Protein 4HAM (pdb70)

InterPro domains:
  IPR000524 Transcription regulator HTH, GntR [PF00392] (13-75)
  IPR000524 Transcription regulator HTH, GntR [PS50949] (10-78)
  IPR000524 Transcription regulator HTH, GntR [SM00345] (16-75)
  IPR000524 Transcription regulator HTH, GntR [cd07377] (11-76)
  IPR036388 Winged helix-like DNA-binding domain superfamily [G3DSA:1.10.10.10] (1-77)
  IPR036390 Winged helix DNA-binding domain superfamily [SSF46785] (5-79)

Nearest PDB structures (foldseek):
  4ham-assembly1_A-2  TM=1.008E+00  e=3.733E-23  Listeria monocytogenes EGD-e
  4tv7-assembly2_D  TM=8.387E-01  e=7.005E-07  Bacillus subtilis subsp. subtilis str. 168
  4tv7-assembly2_C  TM=8.420E-01  e=2.292E-06  Bacillus subtilis subsp. subtilis str. 168
  3tqn-assembly2_B  TM=6.911E-01  e=1.761E-06  Coxiella burnetii
  7zpa-assembly1_B  TM=8.735E-01  e=1.886E-05  Shouchella clausii

Solvent-accessible surface area: 9861 Å² total

Sequence (133 aa):
SNNAFTINTKSQLPIYEEQIVQKIKKEQVVKGVLQEEGEKILSIREFASRRIGVNPNTVSKAYQELERQEVIITTVKGKGTFIANQTDKLSSPKKLAETRTKLKEETILDLVYLGVNIEEEIHKLADEYSQDDIIGGDVVEG

Organism: Listeria monocytogenes serovar 1/2a (strain ATCC BAA-679 / EGD-e) (NCBI:txid169963)

Foldseek 3Di:
DQDDDDDVPDPDDRLVVVLVSLVLCCLQVVADFFAFDDALVRVCVVVVHDSVSSVSSVVVCVVQQQWDADPPPGIGGHDDDPDDHDPVVVVVVVVVVVVVVVVCVVVPHDVVNVVVVVVVVVDVSNDDHDDDD

CATH classification: 1.10.10.10 (+1 more: 1.10.287.100)

Secondary structure (DSSP, 8-state):
-------TTSSS-HHHHHHHHHHHHHHHTSS-TT-EE--HHHHHHHHT--HHHHHHHHHHHHHTTSEEEETTTEEEEPP-SS----HHHHHHHHHHHHHHHHHHHHTT--HHHHHHHHHHHHHHHH-S-----

B-factor: mean 33.88, std 16.99, range [15.11, 111.29]

Radius of gyration: 16.64 Å; Cα contacts (8 Å, |Δi|>4): 123; chains: 1; bounding box: 36×42×36 Å

Structure (mmCIF, N/CA/C/O backbone):
data_4HAM
#
_entry.id   4HAM
#
_cell.length_a   37.122
_cell.length_b   92.152
_cell.length_c   91.999
_cell.angle_alpha   90.00
_cell.angle_beta   90.00
_cell.angle_gamma   90.00
#
_symmetry.space_group_name_H-M   'C 2 2 21'
#
loop_
_entity.id
_entity.type
_entity.pdbx_description
1 polymer 'Lmo2241 protein'
2 non-polymer 'SULFATE ION'
3 non-polymer GLYCEROL
4 water water
#
loop_
_atom_site.group_PDB
_atom_site.id
_atom_site.type_symbol
_atom_site.label_atom_id
_atom_site.label_alt_id
_atom_site.label_comp_id
_atom_site.label_asym_id
_atom_site.label_entity_id
_atom_site.label_seq_id
_atom_site.pdbx_PDB_ins_code
_atom_site.Cartn_x
_atom_site.Cartn_y
_atom_site.Cartn_z
_atom_site.occupancy
_atom_site.B_iso_or_equiv
_atom_site.auth_seq_id
_atom_site.auth_comp_id
_atom_site.auth_asym_id
_atom_site.auth_atom_id
_atom_site.pdbx_PDB_model_num
ATOM 1 N N . SER A 1 1 ? 34.670 19.250 55.906 1.00 47.53 -2 SER A N 1
ATOM 2 C CA . SER A 1 1 ? 33.238 18.992 55.782 1.00 53.71 -2 SER A CA 1
ATOM 3 C C . SER A 1 1 ? 32.544 20.056 54.957 1.00 51.55 -2 SER A C 1
ATOM 4 O O . SER A 1 1 ? 31.340 19.966 54.682 1.00 45.59 -2 SER A O 1
ATOM 7 N N A ASN A 1 2 ? 33.294 21.088 54.603 0.84 49.39 -1 ASN A N 1
ATOM 8 N N B ASN A 1 2 ? 33.301 21.071 54.557 0.16 49.33 -1 ASN A N 1
ATOM 9 C CA A ASN A 1 2 ? 32.833 22.025 53.595 0.84 46.85 -1 ASN A CA 1
ATOM 10 C CA B ASN A 1 2 ? 32.796 22.037 53.597 0.16 46.36 -1 ASN A CA 1
ATOM 11 C C A ASN A 1 2 ? 32.515 21.252 52.313 0.84 46.27 -1 ASN A C 1
ATOM 12 C C B ASN A 1 2 ? 32.614 21.344 52.254 0.16 45.68 -1 ASN A C 1
ATOM 13 O O A ASN A 1 2 ? 33.031 20.152 52.100 0.84 44.22 -1 ASN A O 1
ATOM 14 O O B ASN A 1 2 ? 33.337 20.402 51.931 0.16 45.68 -1 ASN A O 1
ATOM 23 N N . ALA A 1 3 ? 31.639 21.802 51.479 1.00 45.39 0 ALA A N 1
ATOM 24 C CA . ALA A 1 3 ? 31.369 21.204 50.175 1.00 40.56 0 ALA A CA 1
ATOM 25 C C . ALA A 1 3 ? 32.369 21.779 49.187 1.00 28.12 0 ALA A C 1
ATOM 26 O O . ALA A 1 3 ? 32.768 22.931 49.318 1.00 27.36 0 ALA A O 1
ATOM 36 N N . PHE A 1 5 ? 33.656 23.389 45.664 1.00 25.84 2 PHE A N 1
ATOM 37 C CA . PHE A 1 5 ? 33.063 24.474 44.902 1.00 25.11 2 PHE A CA 1
ATOM 38 C C . PHE A 1 5 ? 33.906 24.843 43.692 1.00 26.10 2 PHE A C 1
ATOM 39 O O . PHE A 1 5 ? 35.026 24.372 43.505 1.00 26.34 2 PHE A O 1
ATOM 47 N N . THR A 1 6 ? 33.340 25.699 42.866 1.00 28.09 3 THR A N 1
ATOM 48 C CA . THR A 1 6 ? 34.010 26.174 41.676 1.00 30.72 3 THR A CA 1
ATOM 49 C C . THR A 1 6 ? 34.933 27.339 42.000 1.00 25.14 3 THR A C 1
ATOM 50 O O . THR A 1 6 ? 34.561 28.249 42.720 1.00 24.83 3 THR A O 1
ATOM 54 N N . ILE A 1 7 ? 36.149 27.287 41.479 1.00 25.72 4 ILE A N 1
ATOM 55 C CA . ILE A 1 7 ? 37.053 28.427 41.554 1.00 26.09 4 ILE A CA 1
ATOM 56 C C . ILE A 1 7 ? 37.332 28.906 40.125 1.00 26.91 4 ILE A C 1
ATOM 57 O O . ILE A 1 7 ? 37.623 28.096 39.241 1.00 30.97 4 ILE A O 1
ATOM 62 N N . ASN A 1 8 ? 37.225 30.215 39.906 1.00 28.22 5 ASN A N 1
ATOM 63 C CA . ASN A 1 8 ? 37.406 30.814 38.588 1.00 34.00 5 ASN A CA 1
ATOM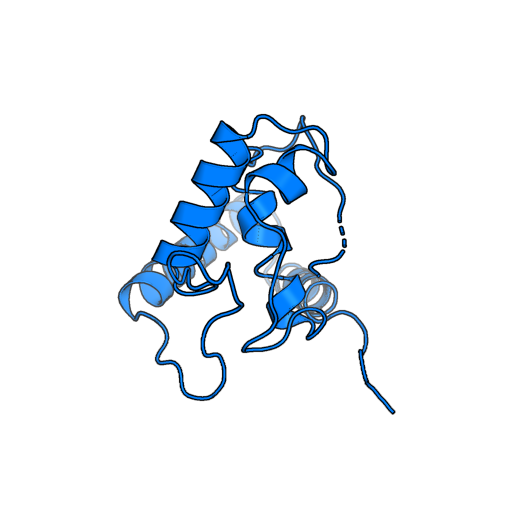 64 C C . ASN A 1 8 ? 38.694 31.621 38.573 1.00 37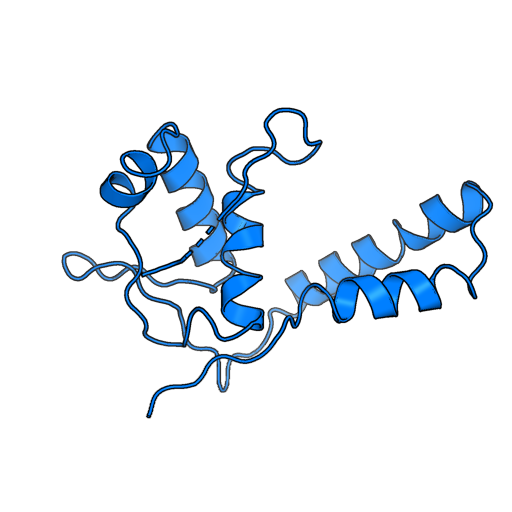.78 5 ASN A C 1
ATOM 65 O O . ASN A 1 8 ? 38.777 32.683 39.182 1.00 35.39 5 ASN A O 1
ATOM 70 N N . THR A 1 9 ? 39.702 31.105 37.882 1.00 36.77 6 THR A N 1
ATOM 71 C CA . THR A 1 9 ? 41.023 31.717 37.912 1.00 42.24 6 THR A CA 1
ATOM 72 C C . THR A 1 9 ? 41.104 33.006 37.084 1.00 42.57 6 THR A C 1
ATOM 73 O O . THR A 1 9 ? 42.091 33.736 37.159 1.00 44.15 6 THR A O 1
ATOM 77 N N . LYS A 1 10 ? 40.065 33.288 36.305 1.00 40.49 7 LYS A N 1
ATOM 78 C CA . LYS A 1 10 ? 40.012 34.531 35.540 1.00 46.86 7 LYS A CA 1
ATOM 79 C C . LYS A 1 10 ? 39.101 35.577 36.191 1.00 43.68 7 LYS A C 1
ATOM 80 O O . LYS A 1 10 ? 38.834 36.632 35.621 1.00 46.13 7 LYS A O 1
ATOM 86 N N . SER A 1 11 ? 38.641 35.275 37.397 1.00 39.79 8 SER A N 1
ATOM 87 C CA . SER A 1 11 ? 37.773 36.171 38.145 1.00 40.18 8 SER A CA 1
ATOM 88 C C . SER A 1 11 ? 38.545 37.409 38.593 1.00 40.56 8 SER A C 1
ATOM 89 O O . SER A 1 11 ? 39.764 37.362 38.749 1.00 34.08 8 SER A O 1
ATOM 92 N N . GLN A 1 12 ? 37.837 38.519 38.788 1.00 40.29 9 GLN A N 1
ATOM 93 C CA . GLN A 1 12 ? 38.424 39.692 39.424 1.00 42.31 9 GLN A CA 1
ATOM 94 C C . GLN A 1 12 ? 38.790 39.422 40.888 1.00 33.76 9 GLN A C 1
ATOM 95 O O . GLN A 1 12 ? 39.604 40.137 41.469 1.00 35.16 9 GLN A O 1
ATOM 101 N N . LEU A 1 13 ? 38.193 38.393 41.484 1.00 31.91 10 LEU A N 1
ATOM 102 C CA . LEU A 1 13 ? 38.497 38.061 42.872 1.00 30.83 10 LEU A CA 1
ATOM 103 C C . LEU A 1 13 ? 39.693 37.110 42.967 1.00 36.62 10 LEU A C 1
ATOM 104 O O . LEU A 1 13 ? 39.715 36.067 42.308 1.00 30.20 10 LEU A O 1
ATOM 109 N N . PRO A 1 14 ? 40.696 37.474 43.783 1.00 33.84 11 PRO A N 1
ATOM 110 C CA . PRO A 1 14 ? 41.836 36.587 44.052 1.00 36.32 11 PRO A CA 1
ATOM 111 C C . PRO A 1 14 ? 41.345 35.231 44.539 1.00 29.65 11 PRO A C 1
ATOM 112 O O . PRO A 1 14 ? 40.262 35.154 45.124 1.00 28.69 11 PRO A O 1
ATOM 116 N N . ILE A 1 15 ? 42.116 34.177 44.298 1.00 22.63 12 ILE A N 1
ATOM 117 C CA . ILE A 1 15 ? 41.707 32.843 44.729 1.00 18.57 12 ILE A CA 1
ATOM 118 C C . ILE A 1 15 ? 41.382 32.795 46.224 1.00 20.00 12 ILE A C 1
ATOM 119 O O . ILE A 1 15 ? 40.391 32.184 46.614 1.00 20.90 12 ILE A O 1
ATOM 124 N N . TYR A 1 16 ? 42.202 33.429 47.058 1.00 18.05 13 TYR A N 1
ATOM 125 C CA . TYR A 1 16 ? 41.965 33.338 48.500 1.00 21.90 13 TYR A CA 1
ATOM 126 C C . TYR A 1 16 ? 40.587 33.940 48.841 1.00 22.19 13 TYR A C 1
ATOM 127 O O . TYR A 1 16 ? 39.869 33.411 49.690 1.00 23.38 13 TYR A O 1
ATOM 136 N N A GLU A 1 17 ? 40.220 35.014 48.149 0.55 23.34 14 GLU A N 1
ATOM 137 N N B GLU A 1 17 ? 40.225 35.027 48.161 0.45 23.36 14 GLU A N 1
ATOM 138 C CA A GLU A 1 17 ? 38.950 35.683 48.398 0.55 23.15 14 GLU A CA 1
ATOM 139 C CA B GLU A 1 17 ? 38.944 35.693 48.390 0.45 23.52 14 GLU A CA 1
ATOM 140 C C A GLU A 1 17 ? 37.768 34.832 47.943 0.55 22.91 14 GLU A C 1
ATOM 141 C C B GLU A 1 17 ? 37.772 34.823 47.950 0.45 22.92 14 GLU A C 1
ATOM 142 O O A GLU A 1 17 ? 36.705 34.845 48.565 0.55 22.86 14 GLU A O 1
ATOM 143 O O B GLU A 1 17 ? 36.717 34.821 48.586 0.45 22.86 14 GLU A O 1
ATOM 154 N N . GLN A 1 18 ? 37.954 34.095 46.852 1.00 24.63 15 GLN A N 1
ATOM 155 C CA . GLN A 1 18 ? 36.923 33.193 46.360 1.00 19.31 15 GLN A CA 1
ATOM 156 C C . GLN A 1 18 ? 36.644 32.129 47.414 1.00 22.85 15 GLN A C 1
ATOM 157 O O . GLN A 1 18 ? 35.483 31.799 47.692 1.00 21.75 15 GLN A O 1
ATOM 163 N N . ILE A 1 19 ? 37.717 31.619 48.021 1.00 17.38 16 ILE A N 1
ATOM 164 C CA . ILE A 1 19 ? 37.592 30.634 49.096 1.00 18.47 16 ILE A CA 1
ATOM 165 C C . ILE A 1 19 ? 36.867 31.217 50.291 1.00 17.80 16 ILE A C 1
ATOM 166 O O . ILE A 1 19 ? 35.956 30.587 50.832 1.00 18.78 16 ILE A O 1
ATOM 171 N N . VAL A 1 20 ? 37.269 32.417 50.705 1.00 18.32 17 VAL A N 1
ATOM 172 C CA . VAL A 1 20 ? 36.581 33.091 51.810 1.00 21.35 17 VAL A CA 1
ATOM 173 C C . VAL A 1 20 ? 35.083 33.210 51.508 1.00 23.06 17 VAL A C 1
ATOM 174 O O . VAL A 1 20 ? 34.232 32.887 52.340 1.00 19.34 17 VAL A O 1
ATOM 178 N N . GLN A 1 21 ? 34.758 33.651 50.300 1.00 19.83 18 GLN A N 1
ATOM 179 C CA . GLN A 1 21 ? 33.356 33.953 49.992 1.00 19.48 18 GLN A CA 1
ATOM 180 C C . GLN A 1 21 ? 32.510 32.697 49.813 1.00 21.35 18 GLN A C 1
ATOM 181 O O . GLN A 1 21 ? 31.332 32.696 50.149 1.00 23.70 18 GLN A O 1
ATOM 187 N N . LYS A 1 22 ? 33.106 31.621 49.300 1.00 18.39 19 LYS A N 1
ATOM 188 C CA . LYS A 1 22 ? 32.377 30.366 49.160 1.00 19.13 19 LYS A CA 1
ATOM 189 C C . LYS A 1 22 ? 32.076 29.725 50.520 1.00 21.50 19 LYS A C 1
ATOM 190 O O . LYS A 1 22 ? 30.975 29.220 50.744 1.00 19.94 19 LYS A O 1
ATOM 196 N N . ILE A 1 23 ? 33.049 29.767 51.423 1.00 19.07 20 ILE A N 1
ATOM 197 C CA . ILE A 1 23 ? 32.841 29.267 52.776 1.00 16.61 20 ILE A CA 1
ATOM 198 C C . ILE A 1 23 ? 31.741 30.059 53.479 1.00 17.99 20 ILE A C 1
ATOM 199 O O . ILE A 1 23 ? 30.846 29.476 54.097 1.00 18.49 20 ILE A O 1
ATOM 204 N N A LYS A 1 24 ? 31.809 31.383 53.370 0.59 17.03 21 LYS A N 1
ATOM 205 N N B LYS A 1 24 ? 31.796 31.386 53.380 0.41 17.22 21 LYS A N 1
ATOM 206 C CA A LYS A 1 24 ? 30.782 32.257 53.935 0.59 17.44 21 LYS A CA 1
ATOM 207 C CA B LYS A 1 24 ? 30.751 32.236 53.958 0.41 17.39 21 LYS A CA 1
ATOM 208 C C A LYS A 1 24 ? 29.383 31.920 53.392 0.59 18.53 21 LYS A C 1
ATOM 209 C C B LYS A 1 24 ? 29.367 31.902 53.396 0.41 18.61 21 LYS A C 1
ATOM 210 O O A LYS A 1 24 ? 28.413 31.817 54.150 0.59 19.24 21 LYS A O 1
ATOM 211 O O B LYS A 1 24 ? 28.391 31.785 54.142 0.41 19.01 21 LYS A O 1
ATOM 222 N N . GLU A 1 25 ? 29.290 31.756 52.076 1.00 18.68 22 GLU A N 1
ATOM 223 C CA . GLU A 1 25 ? 28.023 31.427 51.410 1.00 18.76 22 GLU A CA 1
ATOM 224 C C . GLU A 1 25 ? 27.486 30.072 51.867 1.00 17.26 22 GLU A C 1
ATOM 225 O O . GLU A 1 25 ? 26.283 29.893 52.046 1.00 20.50 22 GLU A O 1
ATOM 231 N N . GLN A 1 26 ? 28.378 29.111 52.051 1.00 16.26 23 GLN A N 1
ATOM 232 C CA . GLN A 1 26 ? 27.953 27.796 52.540 1.00 19.50 23 GLN A CA 1
ATOM 233 C C . GLN A 1 26 ? 27.424 27.856 53.968 1.00 20.84 23 GLN A C 1
ATOM 234 O O . GLN A 1 26 ? 26.516 27.106 54.330 1.00 18.04 23 GLN A O 1
ATOM 240 N N . VAL A 1 27 ? 27.989 28.744 54.780 1.00 20.26 24 VAL A N 1
ATOM 241 C CA . VAL A 1 27 ? 27.438 28.981 56.103 1.00 16.45 24 VAL A CA 1
ATOM 242 C C . VAL A 1 27 ? 26.051 29.590 55.969 1.00 20.88 24 VAL A C 1
ATOM 243 O O . VAL A 1 27 ? 25.109 29.135 56.622 1.00 18.23 24 VAL A O 1
ATOM 247 N N . VAL A 1 28 ? 25.910 30.596 55.108 1.00 21.80 25 VAL A N 1
ATOM 248 C CA . VAL A 1 28 ? 24.595 31.200 54.882 1.00 25.26 25 VAL A CA 1
ATOM 249 C C . VAL A 1 28 ? 23.550 30.169 54.447 1.00 22.50 25 VAL A C 1
ATOM 250 O O . VAL A 1 28 ? 22.416 30.196 54.915 1.00 23.50 25 VAL A O 1
ATOM 254 N N . LYS A 1 29 ? 23.944 29.254 53.564 1.00 19.57 26 LYS A N 1
ATOM 255 C CA . LYS A 1 29 ? 23.055 28.199 53.083 1.00 23.47 26 LYS A CA 1
ATOM 256 C C . LYS A 1 29 ? 22.689 27.164 54.132 1.00 25.73 26 LYS A C 1
ATOM 257 O O . LYS A 1 29 ? 21.736 26.411 53.946 1.00 27.20 26 LYS A O 1
ATOM 263 N N . GLY A 1 30 ? 23.466 27.088 55.207 1.00 22.72 27 GLY A N 1
ATOM 264 C CA . GLY A 1 30 ? 23.259 26.027 56.185 1.00 21.25 27 GLY A CA 1
ATOM 265 C C . GLY A 1 30 ? 23.953 24.729 55.798 1.00 20.13 27 GLY A C 1
ATOM 266 O O . GLY A 1 30 ? 23.817 23.712 56.479 1.00 24.25 27 GLY A O 1
ATOM 267 N N . VAL A 1 31 ? 24.720 24.763 54.712 1.00 19.86 28 VAL A N 1
ATOM 268 C CA . VAL A 1 31 ? 25.495 23.602 54.307 1.00 19.62 28 VAL A CA 1
ATOM 269 C C . VAL A 1 31 ? 26.596 23.393 55.327 1.00 24.63 28 VAL A C 1
ATOM 270 O O . VAL A 1 31 ? 26.940 22.254 55.655 1.00 23.70 28 VAL A O 1
ATOM 274 N N . LEU A 1 32 ? 27.144 24.504 55.817 1.00 21.30 29 LEU A N 1
ATOM 275 C CA . LEU A 1 32 ? 28.046 24.493 56.972 1.00 22.90 29 LEU A CA 1
ATOM 276 C C . LEU A 1 32 ? 27.305 25.065 58.185 1.00 25.00 29 LEU A C 1
ATOM 277 O O . LEU A 1 32 ? 26.657 26.110 58.097 1.00 27.57 29 LEU A O 1
ATOM 282 N N . GLN A 1 33 ? 27.386 24.367 59.313 1.00 20.84 30 GLN A N 1
ATOM 283 C CA . GLN A 1 33 ? 26.657 24.763 60.515 1.00 23.81 30 GLN A CA 1
ATOM 284 C C . GLN A 1 33 ? 27.643 25.172 61.600 1.00 22.79 30 GLN A C 1
ATOM 285 O O . GLN A 1 33 ? 28.777 24.725 61.590 1.00 21.59 30 GLN A O 1
ATOM 291 N N A GLU A 1 34 ? 27.187 26.001 62.536 0.55 22.94 31 GLU A N 1
ATOM 292 N N B GLU A 1 34 ? 27.217 26.026 62.521 0.45 22.99 31 GLU A N 1
ATOM 293 C CA A GLU A 1 34 ? 27.986 26.390 63.694 0.55 23.98 31 GLU A CA 1
ATOM 294 C CA B GLU A 1 34 ? 28.098 26.444 63.601 0.45 23.97 31 GLU A CA 1
ATOM 295 C C A GLU A 1 34 ? 28.591 25.145 64.336 0.55 25.27 31 GLU A C 1
ATOM 296 C C B GLU A 1 34 ? 28.588 25.215 64.362 0.45 24.93 31 GLU A C 1
ATOM 297 O O A GLU A 1 34 ? 27.906 24.133 64.500 0.55 22.90 31 GLU A O 1
ATOM 298 O O B GLU A 1 34 ? 27.821 24.292 64.641 0.45 24.38 31 GLU A O 1
ATOM 309 N N . GLY A 1 35 ? 29.883 25.197 64.649 1.00 26.38 32 GLY A N 1
ATOM 310 C CA . GLY A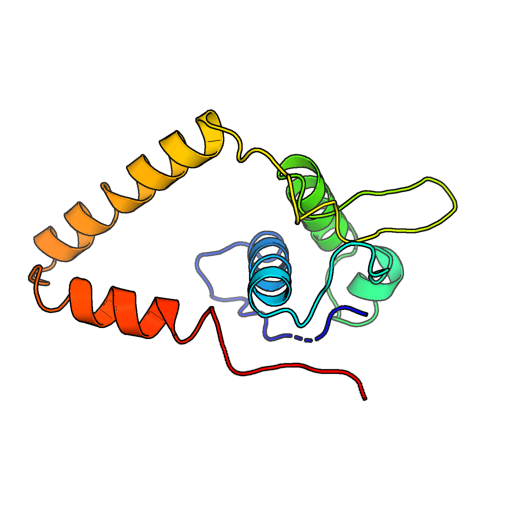 1 35 ? 30.522 24.092 65.348 1.00 23.34 32 GLY A CA 1
ATOM 311 C C . GLY A 1 35 ? 31.028 22.999 64.422 1.00 23.24 32 GLY A C 1
ATOM 312 O O . GLY A 1 35 ? 31.752 22.108 64.855 1.00 25.59 32 GLY A O 1
ATOM 313 N N . GLU A 1 36 ? 30.653 23.049 63.146 1.00 20.21 33 GLU A N 1
ATOM 314 C CA . GLU A 1 36 ? 31.065 21.990 62.232 1.00 23.80 33 GLU A CA 1
ATOM 315 C C . GLU A 1 36 ? 32.573 22.036 61.945 1.00 21.51 33 GLU A C 1
ATOM 316 O O . GLU A 1 36 ? 33.139 23.099 61.728 1.00 20.40 33 GLU A O 1
ATOM 322 N N . LYS A 1 37 ? 33.219 20.878 61.951 1.00 19.38 34 LYS A N 1
ATOM 323 C CA . LYS A 1 37 ? 34.655 20.829 61.684 1.00 23.23 34 LYS A CA 1
ATOM 324 C C . LYS A 1 37 ? 34.876 20.857 60.179 1.00 23.27 34 LYS A C 1
ATOM 325 O O . LYS A 1 37 ? 34.274 20.065 59.461 1.00 21.93 34 LYS A O 1
ATOM 331 N N . ILE A 1 38 ? 35.719 21.771 59.700 1.00 20.09 35 ILE A N 1
ATOM 332 C CA . ILE A 1 38 ? 36.033 21.811 58.280 1.00 23.72 35 ILE A CA 1
ATOM 333 C C . ILE A 1 38 ? 37.433 21.246 58.036 1.00 22.35 35 ILE A C 1
ATOM 334 O O . ILE A 1 38 ? 38.141 20.873 58.969 1.00 18.64 35 ILE A O 1
ATOM 339 N N . LEU A 1 39 ? 37.817 21.160 56.771 1.00 20.43 36 LEU A N 1
ATOM 340 C CA . LEU A 1 39 ? 39.117 20.615 56.428 1.00 19.17 36 LEU A CA 1
ATOM 341 C C . LEU A 1 39 ? 40.242 21.483 56.949 1.00 23.45 36 LEU A C 1
ATOM 342 O O . LEU A 1 39 ? 40.129 22.709 57.001 1.00 22.46 36 LEU A O 1
ATOM 347 N N . SER A 1 40 ? 41.341 20.846 57.326 1.00 20.70 37 SER A N 1
ATOM 348 C CA . SER A 1 40 ? 42.503 21.594 57.725 1.00 20.59 37 SER A CA 1
ATOM 349 C C . SER A 1 40 ? 43.035 22.287 56.480 1.00 21.15 37 SER A C 1
ATOM 350 O O . SER A 1 40 ? 42.675 21.922 55.355 1.00 19.11 37 SER A O 1
ATOM 353 N N . ILE A 1 41 ? 43.892 23.281 56.686 1.00 21.56 38 ILE A N 1
ATOM 354 C CA . ILE A 1 41 ? 44.508 24.002 55.581 1.00 22.71 38 ILE A CA 1
ATOM 355 C C . ILE A 1 41 ? 45.155 23.041 54.594 1.00 23.80 38 ILE A C 1
ATOM 356 O O . ILE A 1 41 ? 44.914 23.138 53.401 1.00 19.83 38 ILE A O 1
ATOM 361 N N . ARG A 1 42 ? 45.949 22.097 55.090 1.00 23.81 39 ARG A N 1
ATOM 362 C CA . ARG A 1 42 ? 46.649 21.178 54.185 1.00 26.28 39 ARG A CA 1
ATOM 363 C C . ARG A 1 42 ? 45.731 20.199 53.462 1.00 23.83 39 ARG A C 1
ATOM 364 O O . ARG A 1 42 ? 45.916 19.948 52.267 1.00 25.00 39 ARG A O 1
ATOM 372 N N . GLU A 1 43 ? 44.748 19.664 54.181 1.00 19.17 40 GLU A N 1
ATOM 373 C CA . GLU A 1 43 ? 43.762 18.750 53.597 1.00 20.96 40 GLU A CA 1
ATOM 374 C C . GLU A 1 43 ? 42.991 19.468 52.502 1.00 18.98 40 GLU A C 1
ATOM 375 O O . GLU A 1 43 ? 42.745 18.921 51.427 1.00 20.40 40 GLU A O 1
ATOM 381 N N . PHE A 1 44 ? 42.613 20.708 52.777 1.00 18.07 41 PHE A N 1
ATOM 382 C CA . PHE A 1 44 ? 41.797 21.468 51.844 1.00 16.08 41 PHE A CA 1
ATOM 383 C C . PHE A 1 44 ? 42.622 21.816 50.595 1.00 18.73 41 PHE A C 1
ATOM 384 O O . PHE A 1 44 ? 42.149 21.636 49.472 1.00 17.22 41 PHE A O 1
ATOM 392 N N . ALA A 1 45 ? 43.851 22.288 50.795 1.00 19.11 42 ALA A N 1
ATOM 393 C CA . ALA A 1 45 ? 44.723 22.647 49.683 1.00 22.07 42 ALA A CA 1
ATOM 394 C C . ALA A 1 45 ? 45.015 21.432 48.798 1.00 18.30 42 ALA A C 1
ATOM 395 O O . ALA A 1 45 ? 45.098 21.538 47.565 1.00 18.43 42 ALA A O 1
ATOM 397 N N . SER A 1 46 ? 45.201 20.291 49.442 1.00 17.44 43 SER A N 1
ATOM 398 C CA . SER A 1 46 ? 45.506 19.064 48.732 1.00 20.41 43 SER A CA 1
ATOM 399 C C . SER A 1 46 ? 44.304 18.635 47.888 1.00 21.40 43 SER A C 1
ATOM 400 O O . SER A 1 46 ? 44.459 18.185 46.754 1.00 26.99 43 SER A O 1
ATOM 403 N N A ARG A 1 47 ? 43.107 18.781 48.451 0.58 18.63 44 ARG A N 1
ATOM 404 N N B ARG A 1 47 ? 43.106 18.775 48.448 0.42 18.99 44 ARG A N 1
ATOM 405 C CA A ARG A 1 47 ? 41.890 18.338 47.776 0.58 20.34 44 ARG A CA 1
ATOM 406 C CA B ARG A 1 47 ? 41.903 18.331 47.756 0.42 20.25 44 ARG A CA 1
ATOM 407 C C A ARG A 1 47 ? 41.540 19.227 46.582 0.58 17.71 44 ARG A C 1
ATOM 408 C C B ARG A 1 47 ? 41.552 19.227 46.570 0.42 18.05 44 ARG A C 1
ATOM 409 O O A ARG A 1 47 ? 41.175 18.732 45.522 0.58 18.96 44 ARG A O 1
ATOM 410 O O B ARG A 1 47 ? 41.200 18.734 45.503 0.42 18.86 44 ARG A O 1
ATOM 425 N N . ILE A 1 48 ? 41.655 20.540 46.741 1.00 19.04 45 ILE A N 1
ATOM 426 C CA . ILE A 1 48 ? 41.267 21.438 45.646 1.00 22.34 45 ILE A CA 1
ATOM 427 C C . ILE A 1 48 ? 42.390 21.752 44.664 1.00 22.43 45 ILE A C 1
ATOM 428 O O . ILE A 1 48 ? 42.133 22.257 43.569 1.00 23.90 45 ILE A O 1
ATOM 433 N N . GLY A 1 49 ? 43.625 21.434 45.037 1.00 18.76 46 GLY A N 1
ATOM 434 C CA . GLY A 1 49 ? 44.747 21.628 44.135 1.00 18.08 46 GLY A CA 1
ATOM 435 C C . GLY A 1 49 ? 45.168 23.090 44.092 1.00 22.39 46 GLY A C 1
ATOM 436 O O . GLY A 1 49 ? 45.509 23.636 43.038 1.00 26.60 46 GLY A O 1
ATOM 437 N N . VAL A 1 50 ? 45.136 23.724 45.257 1.00 17.81 47 VAL A N 1
ATOM 438 C CA . VAL A 1 50 ? 45.524 25.119 45.409 1.00 21.54 47 VAL A CA 1
ATOM 439 C C . VAL A 1 50 ? 46.737 25.220 46.336 1.00 20.02 47 VAL A C 1
ATOM 440 O O . VAL A 1 50 ? 46.912 24.4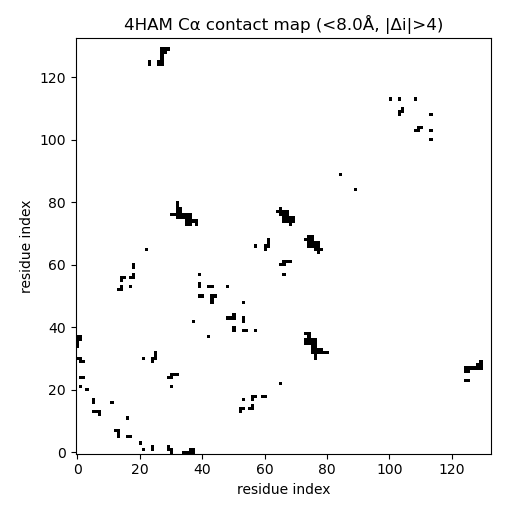04 47.243 1.00 21.08 47 VAL A O 1
ATOM 444 N N . ASN A 1 51 ? 47.593 26.199 46.074 1.00 19.24 48 ASN A N 1
ATOM 445 C CA . ASN A 1 51 ? 48.708 26.532 46.950 1.00 21.49 48 ASN A CA 1
ATOM 446 C C . ASN A 1 51 ? 48.269 26.574 48.436 1.00 21.34 48 ASN A C 1
ATOM 447 O O . ASN A 1 51 ? 47.374 27.333 48.793 1.00 20.63 48 ASN A O 1
ATOM 452 N N . PRO A 1 52 ? 48.874 25.728 49.295 1.00 21.99 49 PRO A N 1
ATOM 453 C CA . PRO A 1 52 ? 48.556 25.734 50.734 1.00 23.48 49 PRO A CA 1
ATOM 454 C C . PRO A 1 52 ? 48.662 27.131 51.360 1.00 22.86 49 PRO A C 1
ATOM 455 O O . PRO A 1 52 ? 47.879 27.470 52.250 1.00 21.88 49 PRO A O 1
ATOM 459 N N . ASN A 1 53 ? 49.601 27.939 50.885 1.00 21.96 50 ASN A N 1
ATOM 460 C CA . ASN A 1 53 ? 49.720 29.315 51.382 1.00 23.66 50 ASN A CA 1
ATOM 461 C C . ASN A 1 53 ? 48.502 30.188 51.012 1.00 24.43 50 ASN A C 1
ATOM 462 O O . ASN A 1 53 ? 48.110 31.093 51.759 1.00 22.33 50 ASN A O 1
ATOM 467 N N . THR A 1 54 ? 47.890 29.901 49.865 1.00 20.38 51 THR A N 1
ATOM 468 C CA . THR A 1 54 ? 46.649 30.572 49.474 1.00 20.22 51 THR A CA 1
ATOM 469 C C . THR A 1 54 ? 45.486 30.175 50.379 1.00 21.62 51 THR A C 1
ATOM 470 O O . THR A 1 54 ? 44.685 31.014 50.802 1.00 18.37 51 THR A O 1
ATOM 474 N N . VAL A 1 55 ? 45.389 28.888 50.691 1.00 17.04 52 VAL A N 1
ATOM 475 C CA . VAL A 1 55 ? 44.349 28.427 51.605 1.00 20.05 52 VAL A CA 1
ATOM 476 C C . VAL A 1 55 ? 44.557 28.981 53.023 1.00 17.84 52 VAL A C 1
ATOM 477 O O . VAL A 1 55 ? 43.604 29.323 53.706 1.00 18.14 52 VAL A O 1
ATOM 481 N N . SER A 1 56 ? 45.809 29.081 53.443 1.00 17.91 53 SER A N 1
ATOM 482 C CA . SER A 1 56 ? 46.119 29.651 54.746 1.00 20.91 53 SER A CA 1
ATOM 483 C C . SER A 1 56 ? 45.664 31.109 54.815 1.00 25.46 53 SER A C 1
ATOM 484 O O . SER A 1 56 ? 45.099 31.561 55.816 1.00 21.22 53 SER A O 1
ATOM 487 N N . LYS A 1 57 ? 45.885 31.835 53.727 1.00 25.79 54 LYS A N 1
ATOM 488 C CA . LYS A 1 57 ? 45.483 33.233 53.631 1.00 22.40 54 LYS A CA 1
ATOM 489 C C . LYS A 1 57 ? 43.957 33.375 53.749 1.00 22.05 54 LYS A C 1
ATOM 490 O O . LYS A 1 57 ? 43.448 34.264 54.438 1.00 21.75 54 LYS A O 1
ATOM 496 N N . ALA A 1 58 ? 43.231 32.482 53.079 1.00 19.09 55 ALA A N 1
ATOM 497 C CA . ALA A 1 58 ? 41.781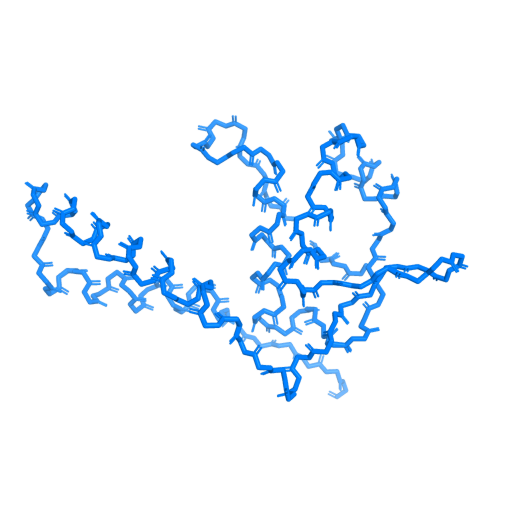 32.467 53.146 1.00 17.87 55 ALA A CA 1
ATOM 498 C C . ALA A 1 58 ? 41.278 32.149 54.552 1.00 19.39 55 ALA A C 1
ATOM 499 O O . ALA A 1 58 ? 40.356 32.791 55.046 1.00 19.24 55 ALA A O 1
ATOM 501 N N . TYR A 1 59 ? 41.873 31.148 55.182 1.00 17.28 56 TYR A N 1
ATOM 502 C CA . TYR A 1 59 ? 41.466 30.785 56.544 1.00 18.84 56 TYR A CA 1
ATOM 503 C C . TYR A 1 59 ? 41.762 31.895 57.547 1.00 21.16 56 TYR A C 1
ATOM 504 O O . TYR A 1 59 ? 40.997 32.111 58.493 1.00 20.23 56 TYR A O 1
ATOM 513 N N . GLN A 1 60 ? 42.889 32.577 57.372 1.00 20.31 57 GLN A N 1
ATOM 514 C CA . GLN A 1 60 ? 43.200 33.734 58.223 1.00 23.41 57 GLN A CA 1
ATOM 515 C C . GLN A 1 60 ? 42.146 34.831 58.081 1.00 23.49 57 GLN A C 1
ATOM 516 O O . GLN A 1 60 ? 41.732 35.457 59.066 1.00 23.63 57 GLN A O 1
ATOM 522 N N . GLU A 1 61 ? 41.716 35.069 56.849 1.00 21.63 58 GLU A N 1
ATOM 523 C CA . GLU A 1 61 ? 40.704 36.087 56.589 1.00 21.78 58 GLU A CA 1
ATOM 524 C C . GLU A 1 61 ? 39.336 35.653 57.134 1.00 20.35 58 GLU A C 1
ATOM 525 O O . GLU A 1 61 ? 38.607 36.458 57.726 1.00 20.83 58 GLU A O 1
ATOM 531 N N . LEU A 1 62 ? 39.010 34.375 56.964 1.00 18.77 59 LEU A N 1
ATOM 532 C CA . LEU A 1 62 ? 37.795 33.821 57.555 1.00 19.77 59 LEU A CA 1
ATOM 533 C C . LEU A 1 62 ? 37.790 33.931 59.093 1.00 21.62 59 LEU A C 1
ATOM 534 O O . LEU A 1 62 ? 36.766 34.233 59.684 1.00 22.03 59 LEU A O 1
ATOM 539 N N . GLU A 1 63 ? 38.925 33.687 59.735 1.00 22.01 60 GLU A N 1
ATOM 540 C CA . GLU A 1 63 ? 38.995 33.820 61.194 1.00 21.07 60 GLU A CA 1
ATOM 541 C C . GLU A 1 63 ? 38.927 35.284 61.624 1.00 25.24 60 GLU A C 1
ATOM 542 O O . GLU A 1 63 ? 38.329 35.617 62.646 1.00 25.31 60 GLU A O 1
ATOM 548 N N . ARG A 1 64 ? 39.539 36.162 60.839 1.00 23.10 61 ARG A N 1
ATOM 549 C CA . ARG A 1 64 ? 39.467 37.589 61.110 1.00 26.52 61 ARG A CA 1
ATOM 550 C C . ARG A 1 64 ? 38.011 38.055 61.112 1.00 25.97 61 ARG A C 1
ATOM 551 O O . ARG A 1 64 ? 37.595 38.836 61.972 1.00 26.60 61 ARG A O 1
ATOM 559 N N . GLN A 1 65 ? 37.236 37.561 60.151 1.00 20.75 62 GLN A N 1
ATOM 560 C CA . GLN A 1 65 ? 35.836 37.949 60.012 1.00 21.88 62 GLN A CA 1
ATOM 561 C C . GLN A 1 65 ? 34.952 37.169 60.970 1.00 24.64 62 GLN A C 1
ATOM 562 O O . GLN A 1 65 ? 33.736 37.360 60.986 1.00 27.90 62 GLN A O 1
ATOM 568 N N . GLU A 1 66 ? 35.573 36.280 61.750 1.00 25.88 63 GLU A N 1
ATOM 569 C CA . GLU A 1 66 ? 34.890 35.438 62.734 1.00 22.95 63 GLU A CA 1
ATOM 570 C C . GLU A 1 66 ? 33.897 34.452 62.116 1.00 24.01 63 GLU A C 1
ATOM 571 O O . GLU A 1 66 ? 32.886 34.105 62.710 1.00 25.82 63 GLU A O 1
ATOM 577 N N . VAL A 1 67 ? 34.219 33.974 60.922 1.00 22.12 64 VAL A N 1
ATOM 578 C CA . VAL A 1 67 ? 33.409 32.955 60.279 1.00 20.73 64 VAL A CA 1
ATOM 579 C C . VAL A 1 67 ? 33.832 31.581 60.780 1.00 21.13 64 VAL A C 1
ATOM 580 O O . VAL A 1 67 ? 33.003 30.692 60.955 1.00 24.98 64 VAL A O 1
ATOM 584 N N . ILE A 1 68 ? 35.137 31.410 60.987 1.00 19.58 65 ILE A N 1
ATOM 585 C CA . ILE A 1 68 ? 35.685 30.154 61.493 1.00 18.19 65 ILE A CA 1
ATOM 586 C C . ILE A 1 68 ? 36.540 30.409 62.732 1.00 23.50 65 ILE A C 1
ATOM 587 O O . ILE A 1 68 ? 36.888 31.552 63.037 1.00 19.80 65 ILE A O 1
ATOM 592 N N . ILE A 1 69 ? 36.868 29.335 63.443 1.00 24.38 66 ILE A N 1
ATOM 593 C CA . ILE A 1 69 ? 37.703 29.406 64.637 1.00 24.21 66 ILE A CA 1
ATOM 594 C C . ILE A 1 69 ? 38.687 28.237 64.616 1.00 21.65 66 ILE A C 1
ATOM 595 O O . ILE A 1 69 ? 38.318 27.109 64.308 1.00 21.70 66 ILE A O 1
ATOM 600 N N A THR A 1 70 ? 39.947 28.507 64.937 0.56 22.32 67 THR A N 1
ATOM 601 N N B THR A 1 70 ? 39.949 28.513 64.911 0.44 22.40 67 THR A N 1
ATOM 602 C CA A THR A 1 70 ? 40.954 27.454 64.961 0.56 23.19 67 THR A CA 1
ATOM 603 C CA B THR A 1 70 ? 40.928 27.446 64.980 0.44 22.95 67 THR A CA 1
ATOM 604 C C A THR A 1 70 ? 41.331 27.109 66.396 0.56 25.64 67 THR A C 1
ATOM 605 C C B THR A 1 70 ? 41.219 27.115 66.430 0.44 25.37 67 THR A C 1
ATOM 606 O O A THR A 1 70 ? 41.653 27.989 67.192 0.56 26.96 67 THR A O 1
ATOM 607 O O B THR A 1 70 ? 41.370 28.005 67.266 0.44 26.29 67 THR A O 1
ATOM 614 N N . VAL A 1 71 ? 41.278 25.825 66.725 1.00 23.96 68 VAL A N 1
ATOM 615 C CA . VAL A 1 71 ? 41.624 25.369 68.059 1.00 21.63 68 VAL A CA 1
ATOM 616 C C . VAL A 1 71 ? 42.852 24.482 67.940 1.00 23.01 68 VAL A C 1
ATOM 617 O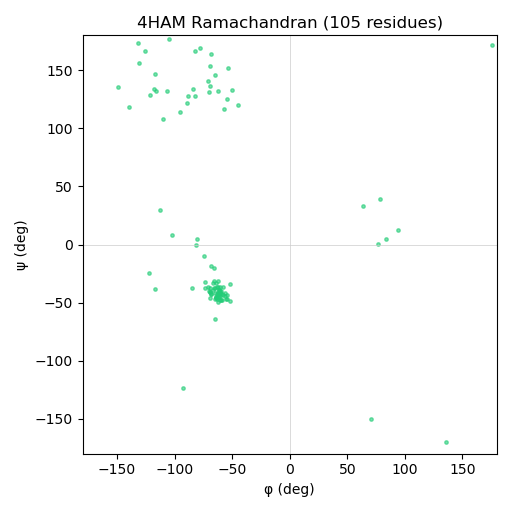 O . VAL A 1 71 ? 42.792 23.407 67.339 1.00 22.63 68 VAL A O 1
ATOM 621 N N . LYS A 1 72 ? 43.956 24.928 68.529 1.00 26.13 69 LYS A N 1
ATOM 622 C CA . LYS A 1 72 ? 45.246 24.265 68.347 1.00 26.47 69 LYS A CA 1
ATOM 623 C C . LYS A 1 72 ? 45.197 22.786 68.694 1.00 32.13 69 LYS A C 1
ATOM 624 O O . LYS A 1 72 ? 44.766 22.403 69.791 1.00 24.00 69 LYS A O 1
ATOM 630 N N . GLY A 1 73 ? 45.613 21.962 67.736 1.00 27.51 70 GLY A N 1
ATOM 631 C CA . GLY A 1 73 ? 45.652 20.521 67.918 1.00 29.41 70 GLY A CA 1
ATOM 632 C C . GLY A 1 73 ? 44.300 19.838 67.836 1.00 32.46 70 GLY A C 1
ATOM 633 O O . GLY A 1 73 ? 44.201 18.617 67.982 1.00 30.18 70 GLY A O 1
ATOM 634 N N . LYS A 1 74 ? 43.249 20.616 67.601 1.00 27.45 71 LYS A N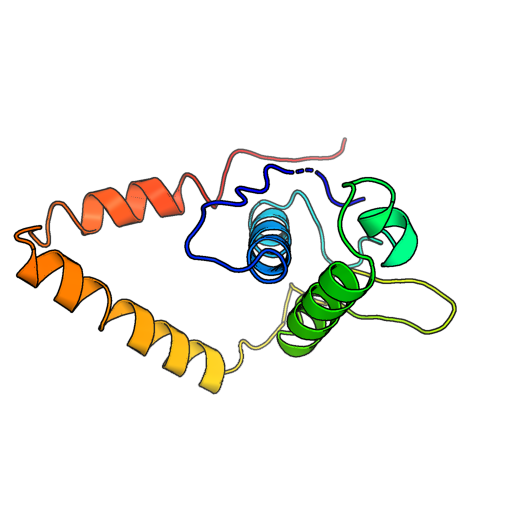 1
ATOM 635 C CA . LYS A 1 74 ? 41.894 20.072 67.590 1.00 22.25 71 LYS A CA 1
ATOM 636 C C . LYS A 1 74 ? 41.256 20.217 66.213 1.00 25.16 71 LYS A C 1
ATOM 637 O O . LYS A 1 74 ? 40.518 19.348 65.785 1.00 33.51 71 LYS A O 1
ATOM 643 N N . GLY A 1 75 ? 41.515 21.331 65.538 1.00 26.35 72 GLY A N 1
ATOM 644 C CA . GLY A 1 75 ? 41.008 21.518 64.187 1.00 27.58 72 GLY A CA 1
ATOM 645 C C . GLY A 1 75 ? 40.429 22.893 63.942 1.00 25.80 72 GLY A C 1
ATOM 646 O O . GLY A 1 75 ? 40.570 23.799 64.774 1.00 23.20 72 GLY A O 1
ATOM 647 N N . THR A 1 76 ? 39.771 23.052 62.794 1.00 20.31 73 THR A N 1
ATOM 648 C CA . THR A 1 76 ? 39.166 24.327 62.436 1.00 21.29 73 THR A CA 1
ATOM 649 C C . THR A 1 76 ? 37.662 24.112 62.318 1.00 23.20 73 THR A C 1
ATOM 650 O O . THR A 1 76 ? 37.221 23.141 61.706 1.00 21.91 73 THR A O 1
ATOM 654 N N . PHE A 1 77 ? 36.884 25.015 62.910 1.00 21.97 74 PHE A N 1
ATOM 655 C CA . PHE A 1 77 ? 35.440 24.825 63.042 1.00 20.91 74 PHE A CA 1
ATOM 656 C C . PHE A 1 77 ? 34.710 26.071 62.589 1.00 21.68 74 PHE A C 1
ATOM 657 O O . PHE A 1 77 ? 35.275 27.164 62.615 1.00 22.19 74 PHE A O 1
ATOM 665 N N . ILE A 1 78 ? 33.450 25.918 62.191 1.00 22.49 75 ILE A N 1
ATOM 666 C CA . ILE A 1 78 ? 32.620 27.083 61.930 1.00 22.18 75 ILE A CA 1
ATOM 667 C C . ILE A 1 78 ? 32.300 27.775 63.264 1.00 20.99 75 ILE A C 1
ATOM 668 O O . ILE A 1 78 ? 31.900 27.130 64.231 1.00 20.12 75 ILE A O 1
ATOM 673 N N . ALA A 1 79 ? 32.494 29.088 63.319 1.00 29.07 76 ALA A N 1
ATOM 674 C CA . ALA A 1 79 ? 32.352 29.826 64.578 1.00 31.00 76 ALA A CA 1
ATOM 675 C C . ALA A 1 79 ? 30.899 30.073 64.944 1.00 35.26 76 ALA A C 1
ATOM 676 O O . ALA A 1 79 ? 30.003 29.832 64.138 1.00 38.24 76 ALA A O 1
ATOM 678 N N . ASN A 1 80 ? 30.671 30.541 66.170 1.00 38.06 77 ASN A N 1
ATOM 679 C CA . ASN A 1 80 ? 29.327 30.847 66.634 1.00 44.72 77 ASN A CA 1
ATOM 680 C C . ASN A 1 80 ? 28.558 31.719 65.652 1.00 44.19 77 ASN A C 1
ATOM 681 O O . ASN A 1 80 ? 29.079 32.713 65.142 1.00 43.09 77 ASN A O 1
ATOM 686 N N . GLN A 1 81 ? 27.322 31.317 65.374 1.00 46.90 78 GLN A N 1
ATOM 687 C CA . GLN A 1 81 ? 26.496 31.981 64.374 1.00 59.27 78 GLN A CA 1
ATOM 688 C C . GLN A 1 81 ? 25.193 32.467 64.993 1.00 67.66 78 GLN A C 1
ATOM 689 O O . GLN A 1 81 ? 24.567 33.399 64.491 1.00 72.53 78 GLN A O 1
ATOM 695 N N . THR A 1 82 ? 24.791 31.829 66.087 1.00 72.60 79 THR A N 1
ATOM 696 C CA . THR A 1 82 ? 23.491 32.089 66.701 1.00 81.42 79 THR A CA 1
ATOM 697 C C . THR A 1 82 ? 23.346 33.501 67.264 1.00 85.59 79 THR A C 1
ATOM 698 O O . THR A 1 82 ? 22.519 34.279 66.790 1.00 91.75 79 THR A O 1
ATOM 702 N N . ASP A 1 83 ? 24.146 33.832 68.272 1.00 85.37 80 ASP A N 1
ATOM 703 C CA . ASP A 1 83 ? 23.997 35.115 68.954 1.00 95.41 80 ASP A CA 1
ATOM 704 C C . ASP A 1 83 ? 25.181 36.051 68.716 1.00 92.03 80 ASP A C 1
ATOM 705 O O . ASP A 1 83 ? 25.505 36.885 69.562 1.00 94.11 80 ASP A O 1
ATOM 710 N N . LYS A 1 84 ? 25.816 35.916 67.557 1.00 85.98 81 LYS A N 1
ATOM 711 C CA . LYS A 1 84 ? 26.960 36.749 67.216 1.00 80.74 81 LYS A CA 1
ATOM 712 C C . LYS A 1 84 ? 26.525 38.183 66.949 1.00 86.51 81 LYS A C 1
ATOM 713 O O . LYS A 1 84 ? 25.475 38.425 66.352 1.00 89.50 81 LYS A O 1
ATOM 719 N N . LEU A 1 85 ? 27.332 39.133 67.407 1.00 89.12 82 LEU A N 1
ATOM 720 C CA . LEU A 1 85 ? 27.110 40.539 67.094 1.00 93.01 82 LEU A CA 1
ATOM 721 C C . LEU A 1 85 ? 27.964 40.923 65.895 1.00 85.38 82 LEU A C 1
ATOM 722 O O . LEU A 1 85 ? 29.194 40.903 65.970 1.00 82.08 82 LEU A O 1
ATOM 727 N N . SER A 1 86 ? 27.307 41.255 64.787 1.00 81.54 83 SER A N 1
ATOM 728 C CA . SER A 1 86 ? 28.011 41.629 63.567 1.00 72.84 83 SER A CA 1
ATOM 729 C C . SER A 1 86 ? 28.841 42.883 63.800 1.00 68.55 83 SER A C 1
ATOM 730 O O . SER A 1 86 ? 28.354 43.857 64.373 1.00 68.96 83 SER A O 1
ATOM 733 N N . SER A 1 87 ? 30.099 42.842 63.369 1.00 63.34 84 SER A N 1
ATOM 734 C CA . SER A 1 87 ? 31.001 43.978 63.519 1.00 64.58 84 SER A CA 1
ATOM 735 C C . SER A 1 87 ? 30.408 45.217 62.859 1.00 61.24 84 SER A C 1
ATOM 736 O O . SER A 1 87 ? 30.185 45.233 61.649 1.00 53.31 84 SER A O 1
ATOM 739 N N . PRO A 1 88 ? 30.130 46.254 63.662 1.00 38.48 85 PRO A N 1
ATOM 740 C CA . PRO A 1 88 ? 29.563 47.500 63.137 1.00 39.17 85 PRO A CA 1
ATOM 741 C C . PRO A 1 88 ? 30.460 48.114 62.066 1.00 40.27 85 PRO A C 1
ATOM 742 O O . PRO A 1 88 ? 29.956 48.666 61.083 1.00 34.92 85 PRO A O 1
ATOM 746 N N . LYS A 1 89 ? 31.774 48.007 62.251 1.00 40.74 86 LYS A N 1
ATOM 747 C CA . LYS A 1 89 ? 32.724 48.512 61.264 1.00 42.35 86 LYS A CA 1
ATOM 748 C C . LYS A 1 89 ? 32.621 47.750 59.939 1.00 37.42 86 LYS A C 1
ATOM 749 O O . LYS A 1 89 ? 32.662 48.355 58.866 1.00 32.66 86 LYS A O 1
ATOM 755 N N . LYS A 1 90 ? 32.483 46.427 60.009 1.00 31.37 87 LYS A N 1
ATOM 756 C CA . LYS A 1 90 ? 32.345 45.632 58.789 1.00 31.94 87 LYS A CA 1
ATOM 757 C C . LYS A 1 90 ? 31.027 45.956 58.088 1.00 29.60 87 LYS A C 1
ATOM 758 O O . LYS A 1 90 ? 30.971 46.036 56.862 1.00 27.87 87 LYS A O 1
ATOM 764 N N . LEU A 1 91 ? 29.970 46.143 58.874 1.00 30.62 88 LEU A N 1
ATOM 765 C CA . LEU A 1 91 ? 28.661 46.514 58.344 1.00 26.47 88 LEU A CA 1
ATOM 766 C C . LEU A 1 91 ? 28.728 47.837 57.598 1.00 30.14 88 LEU A C 1
ATOM 767 O O . LEU A 1 91 ? 28.217 47.968 56.478 1.00 25.05 88 LEU A O 1
ATOM 772 N N . ALA A 1 92 ? 29.367 48.808 58.242 1.00 28.43 89 ALA A N 1
ATOM 773 C CA . ALA A 1 92 ? 29.564 50.138 57.682 1.00 32.40 89 ALA A CA 1
ATOM 774 C C . ALA A 1 92 ? 30.341 50.068 56.370 1.00 32.12 89 ALA A C 1
ATOM 775 O O . ALA A 1 92 ? 29.957 50.682 55.371 1.00 28.47 89 ALA A O 1
ATOM 777 N N . GLU A 1 93 ? 31.434 49.312 56.380 1.00 32.88 90 GLU A N 1
ATOM 778 C CA . GLU A 1 93 ? 32.258 49.161 55.184 1.00 30.03 90 GLU A CA 1
ATOM 779 C C . GLU A 1 93 ? 31.488 48.491 54.052 1.00 26.98 90 GLU A C 1
ATOM 780 O O . GLU A 1 93 ? 31.659 48.833 52.882 1.00 27.87 90 GLU A O 1
ATOM 786 N N . THR A 1 94 ? 30.643 47.533 54.410 1.00 23.04 91 THR A N 1
ATOM 787 C CA . THR A 1 94 ? 29.888 46.776 53.423 1.00 23.73 91 THR A CA 1
ATOM 788 C C . THR A 1 94 ? 28.770 47.625 52.843 1.00 21.84 91 THR A C 1
ATOM 789 O O . THR A 1 94 ? 28.496 47.564 51.645 1.00 22.84 91 THR A O 1
ATOM 793 N N . ARG A 1 95 ? 28.144 48.451 53.680 1.00 24.22 92 ARG A N 1
ATOM 794 C CA . ARG A 1 95 ? 27.150 49.412 53.191 1.00 24.13 92 ARG A CA 1
ATOM 795 C C . ARG A 1 95 ? 27.756 50.412 52.209 1.00 23.39 92 ARG A C 1
ATOM 796 O O . ARG A 1 95 ? 27.126 50.791 51.221 1.00 25.35 92 ARG A O 1
ATOM 804 N N . THR A 1 96 ? 28.974 50.856 52.486 1.00 23.96 93 THR A N 1
ATOM 805 C CA . THR A 1 96 ? 29.674 51.738 51.550 1.00 26.64 93 THR A CA 1
ATOM 806 C C . THR A 1 96 ? 29.894 51.024 50.214 1.00 22.46 93 THR A C 1
ATOM 807 O O . THR A 1 96 ? 29.690 51.607 49.149 1.00 23.41 93 THR A O 1
ATOM 811 N N . LYS A 1 97 ? 30.269 49.749 50.271 1.00 22.76 94 LYS A N 1
ATOM 812 C CA . LYS A 1 97 ? 30.468 48.975 49.047 1.00 22.34 94 LYS A CA 1
ATOM 813 C C . LYS A 1 97 ? 29.174 48.849 48.254 1.00 22.18 94 LYS A C 1
ATOM 814 O O . LYS A 1 97 ? 29.196 48.863 47.028 1.00 19.18 94 LYS A O 1
ATOM 820 N N . LEU A 1 98 ? 28.050 48.715 48.958 1.00 20.32 95 LEU A N 1
ATOM 821 C CA . LEU A 1 98 ? 26.754 48.668 48.300 1.00 20.00 95 LEU A CA 1
ATOM 822 C C . LEU A 1 98 ? 26.479 49.989 47.594 1.00 23.08 95 LEU A C 1
ATOM 823 O O . LEU A 1 98 ? 26.032 50.022 46.439 1.00 21.34 95 LEU A O 1
ATOM 828 N N . LYS A 1 99 ? 26.754 51.084 48.289 1.00 19.73 96 LYS A N 1
ATOM 829 C CA . LYS A 1 99 ? 26.497 52.396 47.712 1.00 19.49 96 LYS A CA 1
ATOM 830 C C . LYS A 1 99 ? 27.312 52.614 46.435 1.00 22.52 96 LYS A C 1
ATOM 831 O O . LYS A 1 99 ? 26.764 53.028 45.405 1.00 21.26 96 LYS A O 1
ATOM 837 N N A GLU A 1 100 ? 28.604 52.309 46.509 0.68 17.93 97 GLU A N 1
ATOM 838 N N B GLU A 1 100 ? 28.608 52.311 46.486 0.32 23.60 97 GLU A N 1
ATOM 839 C CA A GLU A 1 100 ? 29.505 52.498 45.383 0.68 18.11 97 GLU A CA 1
ATOM 840 C CA B GLU A 1 100 ? 29.469 52.540 45.330 0.32 24.51 97 GLU A CA 1
ATOM 841 C C A GLU A 1 100 ? 29.099 51.623 44.191 0.68 24.19 97 GLU A C 1
ATOM 842 C C B GLU A 1 100 ? 29.140 51.601 44.166 0.32 23.83 97 GLU A C 1
ATOM 843 O O A GLU A 1 100 ? 29.179 52.053 43.039 0.68 22.78 97 GLU A O 1
ATOM 844 O O B GLU A 1 100 ? 29.328 51.959 43.003 0.32 23.48 97 GLU A O 1
ATOM 855 N N . THR A 1 101 ? 28.637 50.412 44.483 1.00 20.98 98 THR A N 1
ATOM 856 C CA . THR A 1 101 ? 28.229 49.469 43.451 1.00 24.36 98 THR A CA 1
ATOM 857 C C . THR A 1 101 ? 26.969 49.963 42.754 1.00 23.18 98 THR A C 1
ATOM 858 O O . THR A 1 101 ? 26.849 49.898 41.528 1.00 22.79 98 THR A O 1
ATOM 862 N N . ILE A 1 102 ? 26.030 50.465 43.545 1.00 21.32 99 ILE A N 1
ATOM 863 C CA . ILE A 1 102 ? 24.829 51.064 42.983 1.00 23.83 99 ILE A CA 1
ATOM 864 C C . ILE A 1 102 ? 25.162 52.269 42.098 1.00 25.20 99 ILE A C 1
ATOM 865 O O . ILE A 1 102 ? 24.612 52.406 41.002 1.00 21.80 99 ILE A O 1
ATOM 870 N N . LEU A 1 103 ? 26.066 53.131 42.557 1.00 21.74 100 LEU A N 1
ATOM 871 C CA . LEU A 1 103 ? 26.510 54.245 41.721 1.00 20.97 100 LEU A CA 1
ATOM 872 C C . LEU A 1 103 ? 27.051 53.731 40.386 1.00 25.87 100 LEU A C 1
ATOM 873 O O . LEU A 1 103 ? 26.736 54.280 39.323 1.00 22.80 100 LEU A O 1
ATOM 878 N N . ASP A 1 104 ? 27.855 52.674 40.439 1.00 20.71 101 ASP A N 1
ATOM 879 C CA . ASP A 1 104 ? 28.459 52.146 39.214 1.00 20.55 101 ASP A CA 1
ATOM 880 C C . ASP A 1 104 ? 27.409 51.615 38.241 1.00 22.35 101 ASP A C 1
ATOM 881 O O . ASP A 1 104 ? 27.456 51.910 37.046 1.00 24.33 101 ASP A O 1
ATOM 886 N N . LEU A 1 105 ? 26.462 50.838 38.754 1.00 19.67 102 LEU A N 1
ATOM 887 C CA . LEU A 1 105 ? 25.376 50.320 37.938 1.00 23.01 102 LEU A CA 1
ATOM 888 C C . LEU A 1 105 ? 24.535 51.460 37.337 1.00 28.75 102 LEU A C 1
ATOM 889 O O . LEU A 1 105 ? 24.235 51.449 36.148 1.00 27.14 102 LEU A O 1
ATOM 894 N N . VAL A 1 106 ? 24.151 52.428 38.166 1.00 27.74 103 VAL A N 1
ATOM 895 C CA . VAL A 1 106 ? 23.327 53.540 37.698 1.00 25.60 103 VAL A CA 1
ATOM 896 C C . VAL A 1 106 ? 24.049 54.325 36.604 1.00 29.32 103 VAL A C 1
ATOM 897 O O . VAL A 1 106 ? 23.446 54.674 35.587 1.00 29.13 103 VAL A O 1
ATOM 901 N N . TYR A 1 107 ? 25.346 54.558 36.791 1.00 24.57 104 TYR A N 1
ATOM 902 C CA . TYR A 1 107 ? 26.132 55.222 35.770 1.00 27.50 104 TYR A CA 1
ATOM 903 C C . TYR A 1 107 ? 26.142 54.438 34.452 1.00 27.91 104 TYR A C 1
ATOM 904 O O . TYR A 1 107 ? 26.134 55.021 33.368 1.00 29.61 104 TYR A O 1
ATOM 913 N N . LEU A 1 108 ? 26.171 53.118 34.553 1.00 26.06 105 LEU A N 1
ATOM 914 C CA . LEU A 1 108 ? 26.195 52.265 33.377 1.00 28.60 105 LEU A CA 1
ATOM 915 C C . LEU A 1 108 ? 24.803 52.079 32.763 1.00 32.17 105 LEU A C 1
ATOM 916 O O . LEU A 1 108 ? 24.631 51.308 31.821 1.00 37.21 105 LEU A O 1
ATOM 921 N N . GLY A 1 109 ? 23.814 52.778 33.303 1.00 24.89 106 GLY A N 1
ATOM 922 C CA . GLY A 1 109 ? 22.492 52.788 32.701 1.00 29.94 106 GLY A CA 1
ATOM 923 C C . GLY A 1 109 ? 21.515 51.768 33.252 1.00 35.35 106 GLY A C 1
ATOM 924 O O . GLY A 1 109 ? 20.460 51.550 32.662 1.00 38.87 106 GLY A O 1
ATOM 925 N N . VAL A 1 110 ? 21.855 51.145 34.381 1.00 29.06 107 VAL A N 1
ATOM 926 C CA . VAL A 1 110 ? 20.965 50.174 35.015 1.00 27.26 107 VAL A CA 1
ATOM 927 C C . VAL A 1 110 ? 20.033 50.906 35.982 1.00 32.42 107 VAL A C 1
ATOM 928 O O . VAL A 1 110 ? 20.491 51.580 36.897 1.00 35.80 107 VAL A O 1
ATOM 932 N N . ASN A 1 111 ? 18.726 50.789 35.787 1.00 33.61 108 ASN A N 1
ATOM 933 C CA . ASN A 1 111 ? 17.808 51.515 36.656 1.00 34.65 108 ASN A CA 1
ATOM 934 C C . ASN A 1 111 ? 17.552 50.800 37.976 1.00 33.96 108 ASN A C 1
ATOM 935 O O . ASN A 1 111 ? 17.896 49.627 38.136 1.00 31.35 108 ASN A O 1
ATOM 940 N N . ILE A 1 112 ? 16.961 51.517 38.922 1.00 37.22 109 ILE A N 1
ATOM 941 C CA . ILE A 1 112 ? 16.744 50.974 40.261 1.00 35.43 109 ILE A CA 1
ATOM 942 C C . ILE A 1 112 ? 15.822 49.750 40.233 1.00 28.85 109 ILE A C 1
ATOM 943 O O . ILE A 1 112 ? 15.971 48.834 41.048 1.00 29.29 109 ILE A O 1
ATOM 948 N N . GLU A 1 113 ? 14.889 49.723 39.282 1.00 27.25 110 GLU A N 1
ATOM 949 C CA . GLU A 1 113 ? 14.002 48.571 39.129 1.00 32.07 110 GLU A CA 1
ATOM 950 C C . GLU A 1 113 ? 14.802 47.312 38.802 1.00 31.85 110 GLU A C 1
ATOM 951 O O . GLU A 1 113 ? 14.567 46.256 39.381 1.00 28.97 110 GLU A O 1
ATOM 957 N N A GLU A 1 114 ? 15.743 47.420 37.868 0.49 32.40 111 GLU A N 1
ATOM 958 N N B GLU A 1 114 ? 15.745 47.450 37.873 0.51 32.36 111 GLU A N 1
ATOM 959 C CA A GLU A 1 114 ? 16.579 46.274 37.525 0.49 31.47 111 GLU A CA 1
ATOM 960 C CA B GLU A 1 114 ? 16.624 46.355 37.477 0.51 31.67 111 GLU A CA 1
ATOM 961 C C A GLU A 1 114 ? 17.521 45.915 38.677 0.49 27.11 111 GLU A C 1
ATOM 962 C C B GLU A 1 114 ? 17.549 45.944 38.626 0.51 27.58 111 GLU A C 1
ATOM 963 O O A GLU A 1 114 ? 17.820 44.745 38.902 0.49 28.85 111 GLU A O 1
ATOM 964 O O B GLU A 1 114 ? 17.859 44.768 38.798 0.51 28.92 111 GLU A O 1
ATOM 975 N N . ILE A 1 115 ? 17.983 46.922 39.412 1.00 26.01 112 ILE A N 1
ATOM 976 C CA . ILE A 1 115 ? 18.822 46.663 40.576 1.00 25.21 112 ILE A CA 1
ATOM 977 C C . ILE A 1 115 ? 18.092 45.856 41.660 1.00 24.75 112 ILE A C 1
ATOM 978 O O . ILE A 1 115 ? 18.661 44.916 42.215 1.00 25.89 112 ILE A O 1
ATOM 983 N N . HIS A 1 116 ? 16.836 46.202 41.946 1.00 23.74 113 HIS A N 1
ATOM 984 C CA . HIS A 1 116 ? 16.047 45.419 42.893 1.00 24.20 113 HIS A CA 1
ATOM 985 C C . HIS A 1 116 ? 15.892 43.974 42.419 1.00 24.76 113 HIS A C 1
ATOM 986 O O . HIS A 1 116 ? 15.948 43.045 43.221 1.00 26.61 113 HIS A O 1
ATOM 993 N N . LYS A 1 117 ? 15.682 43.801 41.116 1.00 24.44 114 LYS A N 1
ATOM 994 C CA . LYS A 1 117 ? 15.528 42.485 40.507 1.00 27.42 114 LYS A CA 1
ATOM 995 C C . LYS A 1 117 ? 16.799 41.655 40.686 1.00 27.74 114 LYS A C 1
ATOM 996 O O . LYS A 1 117 ? 16.741 40.488 41.105 1.00 27.18 114 LYS A O 1
ATOM 1002 N N . LEU A 1 118 ? 17.939 42.260 40.357 1.00 23.53 115 LEU A N 1
ATOM 1003 C CA . LEU A 1 118 ? 19.237 41.629 40.567 1.00 25.91 115 LEU A CA 1
ATOM 1004 C C . LEU A 1 118 ? 19.442 41.261 42.031 1.00 27.80 115 LEU A C 1
ATOM 1005 O O . LEU A 1 118 ? 19.941 40.175 42.338 1.00 25.38 115 LEU A O 1
ATOM 1010 N N . ALA A 1 119 ? 19.074 42.163 42.939 1.00 24.28 116 ALA A N 1
ATOM 1011 C CA . ALA A 1 119 ? 19.292 41.894 44.358 1.00 27.53 116 ALA A CA 1
ATOM 1012 C C . ALA A 1 119 ? 18.491 40.678 44.807 1.00 26.03 116 ALA A C 1
ATOM 1013 O O . ALA A 1 119 ? 18.994 39.818 45.539 1.00 25.69 116 ALA A O 1
ATOM 1015 N N . ASP A 1 120 ? 17.245 40.594 44.359 1.00 28.20 117 ASP A N 1
ATOM 1016 C CA . ASP A 1 120 ? 16.426 39.429 44.664 1.00 27.45 117 ASP A CA 1
ATOM 1017 C C . ASP A 1 120 ? 17.041 38.150 44.097 1.00 28.11 117 ASP A C 1
ATOM 1018 O O . ASP A 1 120 ? 17.094 37.132 44.774 1.00 28.12 117 ASP A O 1
ATOM 1023 N N . GLU A 1 121 ? 17.495 38.206 42.850 1.00 25.97 118 GLU A N 1
ATOM 1024 C CA . GLU A 1 121 ? 18.07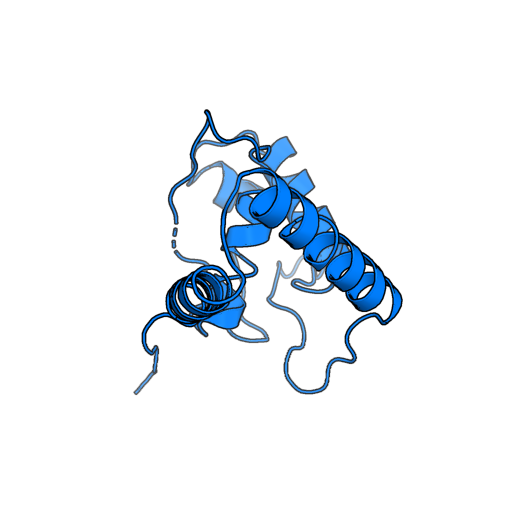3 37.036 42.196 1.00 29.95 118 GLU A CA 1
ATOM 1025 C C . GLU A 1 121 ? 19.339 36.558 42.917 1.00 25.63 118 GLU A C 1
ATOM 1026 O O . GLU A 1 121 ? 19.507 35.368 43.151 1.00 28.06 118 GLU A O 1
ATOM 1032 N N . TYR A 1 122 ? 20.217 37.491 43.271 1.00 23.84 119 TYR A N 1
ATOM 1033 C CA . TYR A 1 122 ? 21.461 37.146 43.966 1.00 23.52 119 TYR A CA 1
ATOM 1034 C C . TYR A 1 122 ? 21.191 36.655 45.383 1.00 23.01 119 TYR A C 1
ATOM 1035 O O . TYR A 1 122 ? 21.785 35.672 45.845 1.00 22.59 119 TYR A O 1
ATOM 1044 N N . SER A 1 123 ? 20.278 37.338 46.061 1.00 22.14 120 SER A N 1
ATOM 1045 C CA . SER A 1 123 ? 19.833 36.905 47.372 1.00 25.15 120 SER A CA 1
ATOM 1046 C C . SER A 1 123 ? 19.328 35.458 47.339 1.00 23.90 120 SER A C 1
ATOM 1047 O O . SER A 1 123 ? 19.704 34.646 48.189 1.00 25.06 120 SER A O 1
ATOM 1050 N N . GLN A 1 124 ? 18.488 35.132 46.357 1.00 22.66 121 GLN A N 1
ATOM 1051 C CA . GLN A 1 124 ? 17.951 33.776 46.239 1.00 28.53 121 GLN A CA 1
ATOM 1052 C C . GLN A 1 124 ? 19.044 32.755 45.931 1.00 25.21 121 GLN A C 1
ATOM 1053 O O . GLN A 1 124 ? 19.003 31.625 46.428 1.00 24.68 121 GLN A O 1
ATOM 1059 N N A ASP A 1 125 ? 20.001 33.149 45.094 0.45 24.69 122 ASP A N 1
ATOM 1060 N N B ASP A 1 125 ? 20.019 33.151 45.119 0.55 24.41 122 ASP A N 1
ATOM 1061 C CA A ASP A 1 125 ? 21.124 32.285 44.752 0.45 26.96 122 ASP A CA 1
ATOM 1062 C CA B ASP A 1 125 ? 21.107 32.252 44.749 0.55 26.91 122 ASP A CA 1
ATOM 1063 C C A ASP A 1 125 ? 21.901 31.957 46.022 0.45 25.73 122 ASP A C 1
ATOM 1064 C C B ASP A 1 125 ? 22.016 31.985 45.955 0.55 26.01 122 ASP A C 1
ATOM 1065 O O A ASP A 1 125 ? 22.231 30.806 46.291 0.45 23.74 122 ASP A O 1
ATOM 1066 O O B ASP A 1 125 ? 22.550 30.891 46.118 0.55 24.86 122 ASP A O 1
ATOM 1075 N N . ILE A 1 126 ? 22.176 32.994 46.799 1.00 21.04 123 ILE A N 1
ATOM 1076 C CA . ILE A 1 126 ? 22.986 32.866 48.002 1.00 28.29 123 ILE A CA 1
ATOM 1077 C C . ILE A 1 126 ? 22.307 31.969 49.033 1.00 24.93 123 ILE A C 1
ATOM 1078 O O . ILE A 1 126 ? 22.927 31.049 49.566 1.00 23.32 123 ILE A O 1
ATOM 1083 N N . ILE A 1 127 ? 21.023 32.212 49.278 1.00 23.77 124 ILE A N 1
ATOM 1084 C CA . ILE A 1 127 ? 20.254 31.416 50.236 1.00 23.33 124 ILE A CA 1
ATOM 1085 C C . ILE A 1 127 ? 20.122 29.967 49.793 1.00 26.80 124 ILE A C 1
ATOM 1086 O O . ILE A 1 127 ? 20.101 29.044 50.611 1.00 24.18 124 ILE A O 1
ATOM 1091 N N . GLY A 1 128 ? 20.058 29.754 48.485 1.00 25.24 125 GLY A N 1
ATOM 1092 C CA . GLY A 1 128 ? 20.080 28.406 47.956 1.00 24.24 125 GLY A CA 1
ATOM 1093 C C . GLY A 1 128 ? 18.817 27.602 48.219 1.00 25.22 125 GLY A C 1
ATOM 1094 O O . GLY A 1 128 ? 17.722 28.144 48.313 1.00 25.31 125 GLY A O 1
ATOM 1095 N N . GLY A 1 129 ? 18.978 26.293 48.340 1.00 28.89 126 GLY A N 1
ATOM 1096 C CA . GLY A 1 129 ? 17.861 25.420 48.635 1.00 34.09 126 GLY A CA 1
ATOM 1097 C C . GLY A 1 129 ? 17.708 25.185 50.126 1.00 30.56 126 GLY A C 1
ATOM 1098 O O . GLY A 1 129 ? 17.578 26.124 50.907 1.00 30.23 126 GLY A O 1
ATOM 1099 N N . ASP A 1 130 ? 17.727 23.922 50.527 1.00 32.81 127 ASP A N 1
ATOM 1100 C CA . ASP A 1 130 ? 17.528 23.579 51.929 1.00 35.00 127 ASP A CA 1
ATOM 1101 C C . ASP A 1 130 ? 18.295 22.309 52.275 1.00 38.58 127 ASP A C 1
ATOM 1102 O O . ASP A 1 130 ? 18.272 21.345 51.525 1.00 37.81 127 ASP A O 1
ATOM 1107 N N . VAL A 1 131 ? 18.976 22.325 53.416 1.00 48.63 128 VAL A N 1
ATOM 1108 C CA . VAL A 1 131 ? 19.714 21.161 53.895 1.00 53.33 128 VAL A CA 1
ATOM 1109 C C . VAL A 1 131 ? 19.210 20.727 55.267 1.00 53.59 128 VAL A C 1
ATOM 1110 O O . VAL A 1 131 ? 19.095 21.545 56.172 1.00 53.46 128 VAL A O 1
ATOM 1114 N N . VAL A 1 132 ? 18.890 19.442 55.409 1.00 47.98 129 VAL A N 1
ATOM 1115 C CA . VAL A 1 132 ? 18.428 18.904 56.683 1.00 55.52 129 VAL A CA 1
ATOM 1116 C C . VAL A 1 132 ? 19.175 17.626 57.025 1.00 63.62 129 VAL A C 1
ATOM 1117 O O . VAL A 1 132 ? 19.954 17.113 56.221 1.00 59.17 129 VAL A O 1
ATOM 1121 N N . GLU A 1 133 ? 18.922 17.120 58.229 1.00 72.63 130 GLU A N 1
ATOM 1122 C CA . GLU A 1 133 ? 19.451 15.842 58.677 1.00 79.43 130 GLU A CA 1
ATOM 1123 C C . GLU A 1 133 ? 18.386 15.087 59.469 1.00 82.92 130 GLU A C 1
ATOM 1124 O O . GLU A 1 133 ? 17.917 15.561 60.502 1.00 83.02 130 GLU A O 1
ATOM 1130 N N . GLY A 1 134 ? 17.999 13.916 58.971 1.00 84.10 131 GLY A N 1
ATOM 1131 C CA . GLY A 1 134 ? 16.986 13.107 59.623 1.00 86.35 131 GLY A CA 1
ATOM 1132 C C . GLY A 1 134 ? 15.579 13.596 59.342 1.00 85.92 131 GLY A C 1
ATOM 1133 O O . GLY A 1 134 ? 15.265 14.007 58.225 1.00 84.76 131 GLY A O 1
#